Protein AF-Q2GBL2-F1 (afdb_monomer_lite)

InterPro domains:
  IPR027587 Conjugative transfer region protein TrbK [PF20084] (1-94)
  IPR027587 Conjugative transfer region protein TrbK [TIGR04360] (7-81)

pLDDT: mean 74.41, std 18.38, range [44.25, 97.38]

Foldseek 3Di:
DPVVVVVVVVVVVVVVVVVVVVVVVVVCVPVPPVPPPPPPPDPPDDCLVVLQVVLVVCPPVSVVDPSSVVSVVVVVCVVVVVVVPPVVPPPPPPPPPPDDDDPDDD

Secondary structure (DSSP, 8-state):
--HHHHHHHHHHHHHHHHHHHHHHHHHHTT---TT--------TT-SHHHHHHHHHHHTHHHHH-HHHHHHHHHHHHHHTTHHHHHTTTSS---------------

Organism: Novosphingobium aromaticivorans (strain ATCC 700278 / DSM 12444 / CCUG 56034 / CIP 105152 / NBRC 16084 / F199) (NCBI:txid279238)

Sequence (106 aa):
MDTKLFARIAAGAFVAVALTMTVLTLREEREVPLPEMVTVWEPDGDPLPTQLKACAAMGELALSSPDCRAAWAEKRRRFLGIEDGEQSTATQAEPPHLHQPPAQDQ

Radius of gyration: 30.2 Å; chains: 1; bounding box: 107×39×54 Å

Structure (mmCIF, N/CA/C/O backbone):
data_AF-Q2GBL2-F1
#
_entry.id   AF-Q2GBL2-F1
#
loop_
_atom_site.group_PDB
_atom_site.id
_atom_site.type_symbol
_atom_site.label_atom_id
_atom_site.label_alt_id
_atom_site.label_comp_id
_atom_site.label_asym_id
_atom_site.label_entity_id
_atom_site.label_seq_id
_atom_site.pdbx_PDB_ins_code
_atom_site.Cartn_x
_atom_site.Ca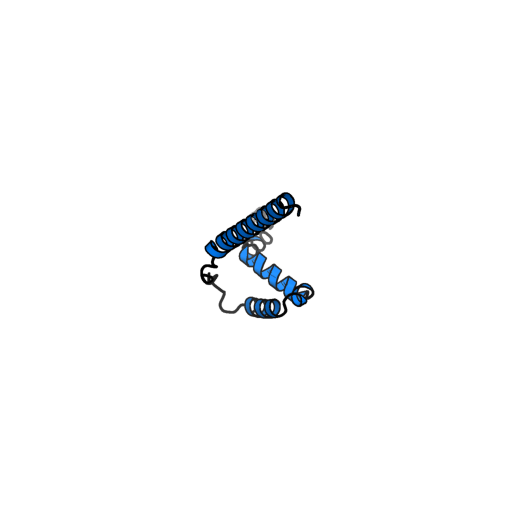rtn_y
_atom_site.Cartn_z
_atom_site.occupancy
_atom_site.B_iso_or_equiv
_atom_site.auth_seq_id
_atom_site.auth_comp_id
_atom_site.auth_asym_id
_atom_site.auth_atom_id
_atom_site.pdbx_PDB_model_num
ATOM 1 N N . MET A 1 1 ? 31.608 -17.717 -30.426 1.00 61.28 1 MET A N 1
ATOM 2 C CA . MET A 1 1 ? 30.925 -16.968 -29.351 1.00 61.28 1 MET A CA 1
ATOM 3 C C . MET A 1 1 ? 29.892 -16.079 -30.006 1.00 61.28 1 MET A C 1
ATOM 5 O O . MET A 1 1 ? 30.261 -15.264 -30.844 1.00 61.28 1 MET A O 1
ATOM 9 N N . ASP A 1 2 ? 28.617 -16.263 -29.674 1.00 79.81 2 ASP A N 1
ATOM 10 C CA . ASP A 1 2 ? 27.515 -15.480 -30.236 1.00 79.81 2 ASP A CA 1
ATOM 11 C C . ASP A 1 2 ? 27.436 -14.104 -29.578 1.00 79.81 2 ASP A C 1
ATOM 13 O O . ASP A 1 2 ? 26.511 -13.785 -28.835 1.00 79.81 2 ASP A O 1
ATOM 17 N N . THR A 1 3 ? 28.427 -13.260 -29.858 1.00 84.00 3 THR A N 1
ATOM 18 C CA . THR A 1 3 ? 28.533 -11.885 -29.344 1.00 84.00 3 THR A CA 1
ATOM 19 C C . THR A 1 3 ? 27.248 -11.084 -29.589 1.00 84.00 3 THR A C 1
ATOM 21 O O . THR A 1 3 ? 26.855 -10.250 -28.778 1.00 84.00 3 THR A O 1
ATOM 24 N N . LYS A 1 4 ? 26.525 -11.397 -30.672 1.00 85.12 4 LYS A N 1
ATOM 25 C CA . LYS A 1 4 ? 25.225 -10.803 -31.002 1.00 85.12 4 LYS A CA 1
ATOM 26 C C . LYS A 1 4 ? 24.101 -11.216 -30.041 1.00 85.12 4 LYS A C 1
ATOM 28 O O . LYS A 1 4 ? 23.221 -10.403 -29.767 1.00 85.12 4 LYS A O 1
ATOM 33 N N . LEU A 1 5 ? 24.118 -12.448 -29.531 1.00 91.75 5 LEU A N 1
ATOM 34 C CA . LEU A 1 5 ? 23.159 -12.914 -28.529 1.00 91.75 5 LEU A CA 1
ATOM 35 C C . LEU A 1 5 ? 23.431 -12.239 -27.182 1.00 91.75 5 LEU A C 1
ATOM 37 O O . LEU A 1 5 ? 22.513 -11.681 -26.584 1.00 91.75 5 LEU A O 1
ATOM 41 N N . PHE A 1 6 ? 24.699 -12.199 -26.764 1.00 91.00 6 PHE A N 1
ATOM 42 C CA . PHE A 1 6 ? 25.109 -11.517 -25.534 1.00 91.00 6 PHE A CA 1
ATOM 43 C C . PHE A 1 6 ? 24.731 -10.031 -25.542 1.00 91.00 6 PHE A C 1
ATOM 45 O O . PHE A 1 6 ? 24.203 -9.532 -24.551 1.00 91.00 6 PHE A O 1
ATOM 52 N N . ALA A 1 7 ? 24.898 -9.344 -26.677 1.00 91.38 7 ALA A N 1
ATOM 53 C CA . ALA A 1 7 ? 24.499 -7.945 -26.820 1.00 91.38 7 ALA A CA 1
ATOM 54 C C . ALA A 1 7 ? 22.987 -7.727 -26.621 1.00 91.38 7 ALA A C 1
ATOM 56 O O . ALA A 1 7 ? 22.582 -6.768 -25.969 1.00 91.38 7 ALA A O 1
ATOM 57 N N . ARG A 1 8 ? 22.138 -8.623 -27.144 1.00 91.38 8 ARG A N 1
ATOM 58 C CA . ARG A 1 8 ? 20.676 -8.526 -26.983 1.00 91.38 8 ARG A CA 1
ATOM 59 C C . ARG A 1 8 ? 20.236 -8.768 -25.545 1.00 91.38 8 ARG A C 1
ATOM 61 O O . ARG A 1 8 ? 19.370 -8.052 -25.054 1.00 91.38 8 ARG A O 1
ATOM 68 N N . ILE A 1 9 ? 20.841 -9.751 -24.883 1.00 95.81 9 ILE A N 1
ATOM 69 C CA . ILE A 1 9 ? 20.545 -10.062 -23.481 1.00 95.81 9 ILE A CA 1
ATOM 70 C C . ILE A 1 9 ? 20.936 -8.878 -22.594 1.00 95.81 9 ILE A C 1
ATOM 72 O O . ILE A 1 9 ? 20.124 -8.429 -21.790 1.00 95.81 9 ILE A O 1
ATOM 76 N N . ALA A 1 10 ? 22.136 -8.324 -22.788 1.00 93.94 10 ALA A N 1
ATOM 77 C CA . ALA A 1 10 ? 22.598 -7.162 -22.036 1.00 93.94 10 ALA A CA 1
ATOM 78 C C . ALA A 1 10 ? 21.699 -5.935 -22.260 1.00 93.94 10 ALA A C 1
ATOM 80 O O . ALA A 1 10 ? 21.313 -5.278 -21.296 1.00 93.94 10 ALA A O 1
ATOM 81 N N . ALA A 1 11 ? 21.305 -5.663 -23.511 1.00 96.00 11 ALA A N 1
ATOM 82 C CA . ALA A 1 11 ? 20.390 -4.569 -23.827 1.00 96.00 11 ALA A CA 1
ATOM 83 C C . ALA A 1 11 ? 19.016 -4.754 -23.159 1.00 96.00 11 ALA A C 1
ATOM 85 O O . ALA A 1 11 ? 18.498 -3.818 -22.556 1.00 96.00 11 ALA A O 1
ATOM 86 N N . GLY A 1 12 ? 18.446 -5.963 -23.211 1.00 96.94 12 GLY A N 1
ATOM 87 C CA . GLY A 1 12 ? 17.169 -6.266 -22.561 1.00 96.94 12 GLY A CA 1
ATOM 88 C C . GLY A 1 12 ? 17.233 -6.124 -21.039 1.00 96.94 12 GLY A C 1
ATOM 89 O O . GLY A 1 12 ? 16.358 -5.499 -20.444 1.00 96.94 12 GLY A O 1
ATOM 90 N N . ALA A 1 13 ? 18.295 -6.639 -20.416 1.00 96.62 13 ALA A N 1
ATOM 91 C CA . ALA A 1 13 ? 18.515 -6.505 -18.979 1.00 96.62 13 ALA A CA 1
ATOM 92 C C . ALA A 1 13 ? 18.649 -5.033 -18.563 1.00 96.62 13 ALA A C 1
ATOM 94 O O . ALA A 1 13 ? 18.026 -4.611 -17.594 1.00 96.62 13 ALA A O 1
ATOM 95 N N . PHE A 1 14 ? 19.398 -4.234 -19.327 1.00 97.00 14 PHE A N 1
ATOM 96 C CA . PHE A 1 14 ? 19.557 -2.809 -19.052 1.00 97.00 14 PHE A CA 1
ATOM 97 C C . PHE A 1 14 ? 18.227 -2.050 -19.143 1.00 97.00 14 PHE A C 1
ATOM 99 O O . PHE A 1 14 ? 17.905 -1.273 -18.248 1.00 97.00 14 PHE A O 1
ATOM 106 N N . VAL A 1 15 ? 17.416 -2.320 -20.173 1.00 97.38 15 VAL A N 1
ATOM 107 C CA . VAL A 1 15 ? 16.079 -1.718 -20.311 1.00 97.38 15 VAL A CA 1
ATOM 108 C C . VAL A 1 15 ? 15.172 -2.113 -19.143 1.00 97.38 15 VAL A C 1
ATOM 110 O O . VAL A 1 15 ? 14.494 -1.255 -18.586 1.00 97.38 15 VAL A O 1
ATOM 113 N N . ALA A 1 16 ? 15.183 -3.382 -18.728 1.00 97.19 16 ALA A N 1
ATOM 114 C CA . ALA A 1 16 ? 14.391 -3.838 -17.587 1.00 97.19 16 ALA A CA 1
ATOM 115 C C . ALA A 1 16 ? 14.804 -3.141 -16.277 1.00 97.19 16 ALA A C 1
ATOM 117 O O . ALA A 1 16 ? 13.942 -2.709 -15.509 1.00 97.19 16 ALA A O 1
ATOM 118 N N . VAL A 1 17 ? 16.111 -2.984 -16.040 1.00 96.62 17 VAL A N 1
ATOM 119 C CA . VAL A 1 17 ? 16.639 -2.263 -14.872 1.00 96.62 17 VAL A CA 1
ATOM 120 C C . VAL A 1 17 ? 16.247 -0.788 -14.922 1.00 96.62 17 VAL A C 1
ATOM 122 O O . VAL A 1 17 ? 15.749 -0.269 -13.926 1.00 96.62 17 VAL A O 1
ATOM 125 N N . ALA A 1 18 ? 16.393 -0.131 -16.076 1.00 96.25 18 ALA A N 1
ATOM 126 C CA . ALA A 1 18 ? 16.005 1.265 -16.254 1.00 96.25 18 ALA A CA 1
ATOM 127 C C . ALA A 1 18 ? 14.512 1.481 -15.963 1.00 96.25 18 ALA A C 1
ATOM 129 O O . ALA A 1 18 ? 14.169 2.364 -15.184 1.00 96.25 18 ALA A O 1
ATOM 130 N N . LEU A 1 19 ? 13.631 0.626 -16.498 1.00 96.00 19 LEU A N 1
ATOM 131 C CA . LEU A 1 19 ? 12.191 0.682 -16.221 1.00 96.00 19 LEU A CA 1
ATOM 132 C C . LEU A 1 19 ? 11.877 0.464 -14.739 1.00 96.00 19 LEU A C 1
ATOM 134 O O . LEU A 1 19 ? 11.069 1.193 -14.172 1.00 96.00 19 LEU A O 1
ATOM 138 N N . THR A 1 20 ? 12.525 -0.516 -14.104 1.00 94.56 20 THR A N 1
ATOM 139 C CA . THR A 1 20 ? 12.352 -0.779 -12.668 1.00 94.56 20 THR A CA 1
ATOM 140 C C . THR A 1 20 ? 12.756 0.446 -11.849 1.00 94.56 20 THR A C 1
ATOM 142 O O . THR A 1 20 ? 12.013 0.858 -10.963 1.00 94.56 20 THR A O 1
ATOM 145 N N . MET A 1 21 ? 13.885 1.075 -12.189 1.00 94.25 21 MET A N 1
ATOM 146 C CA . MET A 1 21 ? 14.351 2.294 -11.534 1.00 94.25 21 MET A CA 1
ATOM 147 C C . MET A 1 21 ? 13.377 3.456 -11.755 1.00 94.25 21 MET A C 1
ATOM 149 O O . MET A 1 21 ? 13.025 4.117 -10.791 1.00 94.25 21 MET A O 1
ATOM 153 N N . THR A 1 22 ? 12.856 3.661 -12.970 1.00 91.56 22 THR A N 1
ATOM 154 C CA . THR A 1 22 ? 11.830 4.685 -13.241 1.00 91.56 22 THR A CA 1
ATOM 155 C C . THR A 1 22 ? 10.559 4.448 -12.428 1.00 91.56 22 THR A C 1
ATOM 157 O O . THR A 1 22 ? 10.002 5.389 -11.872 1.00 91.56 22 THR A O 1
ATOM 160 N N . VAL A 1 23 ? 10.099 3.198 -12.318 1.00 89.94 23 VAL A N 1
ATOM 161 C CA . VAL A 1 23 ? 8.936 2.852 -11.488 1.00 89.94 23 VAL A CA 1
ATOM 162 C C . VAL A 1 23 ? 9.206 3.154 -10.015 1.00 89.94 23 VAL A C 1
ATOM 164 O O . VAL A 1 23 ? 8.316 3.669 -9.342 1.00 89.94 23 VAL A O 1
ATOM 167 N N . LEU A 1 24 ? 10.410 2.860 -9.517 1.00 85.75 24 LEU A N 1
ATOM 168 C CA . LEU A 1 24 ? 10.804 3.201 -8.152 1.00 85.75 24 LEU A CA 1
ATOM 169 C C . LEU A 1 24 ? 10.892 4.712 -7.957 1.00 85.75 24 LEU A C 1
ATOM 171 O O . LEU A 1 24 ? 10.306 5.195 -7.006 1.00 85.75 24 LEU A O 1
ATOM 175 N N . THR A 1 25 ? 11.489 5.468 -8.879 1.00 79.38 25 THR A N 1
ATOM 176 C CA . THR A 1 25 ? 11.502 6.936 -8.825 1.00 79.38 25 THR A CA 1
ATOM 177 C C . THR A 1 25 ? 10.090 7.505 -8.829 1.00 79.38 25 THR A C 1
ATOM 179 O O . THR A 1 25 ? 9.811 8.383 -8.040 1.00 79.38 25 THR A O 1
ATOM 182 N N . LEU A 1 26 ? 9.147 6.972 -9.607 1.00 76.81 26 LEU A N 1
ATOM 183 C CA . LEU A 1 26 ? 7.747 7.421 -9.547 1.00 76.81 26 LEU A CA 1
ATOM 184 C C . LEU A 1 26 ? 7.040 7.016 -8.239 1.00 76.81 26 LEU A C 1
ATOM 186 O O . LEU A 1 26 ? 6.118 7.693 -7.785 1.00 76.81 26 LEU A O 1
ATOM 190 N N . ARG A 1 27 ? 7.435 5.889 -7.635 1.00 68.06 27 ARG A N 1
ATOM 191 C CA . ARG A 1 27 ? 6.961 5.441 -6.313 1.00 68.06 27 ARG A CA 1
ATOM 192 C C . ARG A 1 27 ? 7.603 6.228 -5.169 1.00 68.06 27 ARG A C 1
ATOM 194 O O . ARG A 1 27 ? 6.976 6.326 -4.127 1.00 68.06 27 ARG A O 1
ATOM 201 N N . GLU A 1 28 ? 8.800 6.762 -5.373 1.00 61.00 28 GLU A N 1
ATOM 202 C CA . GLU A 1 28 ? 9.633 7.475 -4.399 1.00 61.00 28 GLU A CA 1
ATOM 203 C C . GLU A 1 28 ? 9.547 9.002 -4.566 1.00 61.00 28 GLU A C 1
ATOM 205 O O . GLU A 1 28 ? 9.70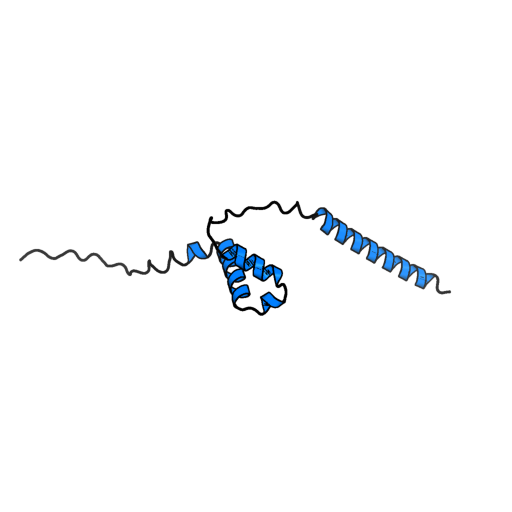5 9.729 -3.610 1.00 61.00 28 GLU A O 1
ATOM 210 N N . GLU A 1 29 ? 9.136 9.538 -5.714 1.00 57.03 29 GLU A N 1
ATOM 211 C CA . GLU A 1 29 ? 8.538 10.883 -5.807 1.00 57.03 29 GLU A CA 1
ATOM 212 C C . GLU A 1 29 ? 7.138 10.895 -5.178 1.00 57.03 29 GLU A C 1
ATOM 214 O O . GLU A 1 29 ? 6.627 11.930 -4.758 1.00 57.03 29 GLU A O 1
ATOM 219 N N . ARG A 1 30 ? 6.536 9.707 -5.050 1.00 50.47 30 ARG A N 1
ATOM 220 C CA . ARG A 1 30 ? 5.484 9.420 -4.079 1.00 50.47 30 ARG A CA 1
ATOM 221 C C . ARG A 1 30 ? 6.092 8.898 -2.774 1.00 50.47 30 ARG A C 1
ATOM 223 O O . ARG A 1 30 ? 5.500 8.021 -2.146 1.00 50.47 30 ARG A O 1
ATOM 230 N N . GLU A 1 31 ? 7.265 9.406 -2.377 1.00 49.31 31 GLU A N 1
ATOM 231 C CA . GLU A 1 31 ? 7.722 9.351 -0.993 1.00 49.31 31 GLU A CA 1
ATOM 232 C C . GLU A 1 31 ? 6.538 9.846 -0.199 1.00 49.31 31 GLU A C 1
ATOM 234 O O . GLU A 1 31 ? 6.058 10.966 -0.380 1.00 49.31 31 GLU A O 1
ATOM 239 N N . VAL A 1 32 ? 5.964 8.884 0.516 1.00 58.31 32 VAL A N 1
ATOM 240 C CA . VAL A 1 32 ? 4.824 9.033 1.392 1.00 58.31 32 VAL A CA 1
ATOM 241 C C . VAL A 1 32 ? 5.050 10.365 2.085 1.00 58.31 32 VAL A C 1
ATOM 243 O O . VAL A 1 32 ? 5.997 10.425 2.874 1.00 58.31 32 VAL A O 1
ATOM 246 N N . PRO A 1 33 ? 4.290 11.441 1.777 1.00 52.75 33 PRO A N 1
ATOM 247 C CA . PRO A 1 33 ? 4.336 12.599 2.645 1.00 52.75 33 PRO A CA 1
ATOM 248 C C . PRO A 1 33 ? 4.062 11.995 4.012 1.00 52.75 33 PRO A C 1
ATOM 250 O O . PRO A 1 33 ? 3.020 11.344 4.144 1.00 52.75 33 PRO A O 1
ATOM 253 N N . LEU A 1 34 ? 5.070 12.036 4.910 1.00 56.88 34 LEU A N 1
ATOM 254 C CA . LEU A 1 34 ? 5.021 11.547 6.296 1.00 56.88 34 LEU A CA 1
ATOM 255 C C . LEU A 1 34 ? 3.573 11.625 6.698 1.00 56.88 34 LEU A C 1
ATOM 257 O O . LEU A 1 34 ? 3.132 12.775 6.691 1.00 56.88 34 LEU A O 1
ATOM 261 N N . PRO A 1 35 ? 2.854 10.484 6.850 1.00 54.38 35 PRO A N 1
ATOM 262 C CA . PRO A 1 35 ? 1.408 10.433 6.683 1.00 54.38 35 PRO A CA 1
ATOM 263 C C . PRO A 1 35 ? 0.886 11.657 7.377 1.00 54.38 35 PRO A C 1
ATOM 265 O O . PRO A 1 35 ? 1.010 11.729 8.603 1.00 54.38 35 PRO A O 1
ATOM 268 N N . GLU A 1 36 ? 0.498 12.671 6.589 1.00 50.34 36 GLU A N 1
ATOM 269 C CA . GLU A 1 36 ? -0.049 13.878 7.169 1.00 50.34 36 GLU A CA 1
ATOM 270 C C . GLU A 1 36 ? -1.210 13.278 7.915 1.00 50.34 36 GLU A C 1
ATOM 272 O O . GLU A 1 36 ? -2.060 12.622 7.299 1.00 50.34 36 GLU A O 1
ATOM 277 N N . MET A 1 37 ? -1.101 13.255 9.245 1.00 51.84 37 MET A N 1
ATOM 278 C CA . MET A 1 37 ? -2.122 12.656 10.059 1.00 51.84 37 MET A CA 1
ATOM 279 C C . MET A 1 37 ? -3.265 13.616 9.844 1.00 51.84 37 MET A C 1
ATOM 281 O O . MET A 1 37 ? -3.394 14.615 10.542 1.00 51.84 37 MET A O 1
ATOM 285 N N . VAL A 1 38 ? -4.052 13.332 8.810 1.00 49.25 38 VAL A N 1
ATOM 286 C CA . VAL A 1 38 ? -5.413 13.762 8.675 1.00 49.25 38 VAL A CA 1
ATOM 287 C C . VAL A 1 38 ? -6.028 13.088 9.876 1.00 49.25 38 VAL A C 1
ATOM 289 O O . VAL A 1 38 ? -6.457 11.935 9.833 1.00 49.25 38 VAL A O 1
ATOM 292 N N . THR A 1 39 ? -5.929 13.781 11.005 1.00 50.00 39 THR A N 1
ATOM 293 C CA . THR A 1 39 ? -6.753 13.559 12.164 1.00 50.00 39 THR A CA 1
ATOM 294 C C . THR A 1 39 ? -8.137 13.887 11.642 1.00 50.00 39 THR A C 1
ATOM 296 O O . THR A 1 39 ? -8.606 15.021 11.728 1.00 50.00 39 THR A O 1
ATOM 299 N N . VAL A 1 40 ? -8.742 12.906 10.968 1.00 53.59 40 VAL A N 1
ATOM 300 C CA . VAL A 1 40 ? -10.185 12.832 10.847 1.00 53.59 40 VAL A CA 1
ATOM 301 C C . VAL A 1 40 ? -10.640 13.008 12.280 1.00 53.59 40 VAL A C 1
ATOM 303 O O . VAL A 1 40 ? -10.205 12.256 13.149 1.00 53.59 40 VAL A O 1
ATOM 306 N N . TRP A 1 41 ? -11.341 14.111 12.520 1.00 49.47 41 TRP A N 1
ATOM 307 C CA . TRP A 1 41 ? -11.841 14.505 13.824 1.00 49.47 41 TRP A CA 1
ATOM 308 C C . TRP A 1 41 ? -12.517 13.289 14.456 1.00 49.47 41 TRP A C 1
ATOM 310 O O . TRP A 1 41 ? -13.590 12.868 14.027 1.00 49.47 41 TRP A O 1
ATOM 320 N N . GLU A 1 42 ? -11.804 12.660 15.385 1.00 56.59 42 GLU A N 1
ATOM 321 C CA . GLU A 1 42 ? -12.211 11.406 15.992 1.00 56.59 42 GLU A CA 1
ATOM 322 C C . GLU A 1 42 ? -13.183 11.786 17.115 1.00 56.59 42 GLU A C 1
ATOM 324 O O . GLU A 1 42 ? -12.833 12.621 17.956 1.00 56.59 42 GLU A O 1
ATOM 329 N N . PRO A 1 43 ? -14.404 11.236 17.147 1.00 59.06 43 PRO A N 1
ATOM 330 C CA . PRO A 1 43 ? -15.276 11.404 18.295 1.00 59.06 43 PRO A CA 1
ATOM 331 C C . PRO A 1 43 ? -14.555 10.844 19.524 1.00 59.06 43 PRO A C 1
ATOM 333 O O . PRO A 1 43 ? -14.226 9.655 19.576 1.00 59.06 43 PRO A O 1
ATOM 336 N N . ASP A 1 44 ? -14.270 11.717 20.488 1.00 52.94 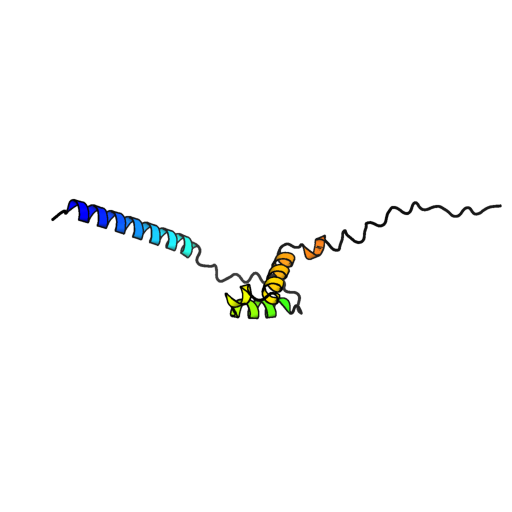44 ASP A N 1
ATOM 337 C CA . ASP A 1 44 ? -13.630 11.401 21.766 1.00 52.94 44 ASP A CA 1
ATOM 338 C C . ASP A 1 44 ? -14.497 10.360 22.512 1.00 52.94 44 ASP A C 1
ATOM 340 O O . ASP A 1 44 ? -15.451 10.703 23.209 1.00 52.94 44 ASP A O 1
ATOM 344 N N . GLY A 1 45 ? -14.248 9.062 22.286 1.00 61.50 45 GLY A N 1
ATOM 345 C CA . GLY A 1 45 ? -14.989 7.968 22.929 1.00 61.50 45 GLY A CA 1
ATOM 346 C C . GLY A 1 45 ? -15.269 6.715 22.092 1.00 61.50 45 GLY A C 1
ATOM 347 O O . GLY A 1 45 ? -15.717 5.718 22.661 1.00 61.50 45 GLY A O 1
ATOM 348 N N . ASP A 1 46 ? -15.005 6.703 20.783 1.00 68.75 46 ASP A N 1
ATOM 349 C CA . ASP A 1 46 ? -15.325 5.526 19.966 1.00 68.75 46 ASP A CA 1
ATOM 350 C C . ASP A 1 46 ? -14.355 4.347 20.214 1.00 68.75 46 ASP A C 1
ATOM 352 O O . ASP A 1 46 ? -13.140 4.502 20.080 1.00 68.75 46 ASP A O 1
ATOM 356 N N . PRO A 1 47 ? -14.842 3.118 20.499 1.00 77.81 47 PRO A N 1
ATOM 357 C CA . PRO A 1 47 ? -13.985 1.932 20.631 1.00 77.81 47 PRO A CA 1
ATOM 358 C C . PRO A 1 47 ? -13.493 1.390 19.273 1.00 77.81 47 PRO A C 1
ATOM 360 O O . PRO A 1 47 ? -12.613 0.522 19.221 1.00 77.81 47 PRO A O 1
ATOM 363 N N . LEU A 1 48 ? -14.050 1.896 18.166 1.00 83.12 48 LEU A N 1
ATOM 364 C CA . LEU A 1 48 ? -13.806 1.427 16.800 1.00 83.12 48 LEU A CA 1
ATOM 365 C C . LEU A 1 48 ? -12.325 1.531 16.366 1.00 83.12 48 LEU A C 1
ATOM 367 O O . LEU A 1 48 ? -11.808 0.552 15.821 1.00 83.12 48 LEU A O 1
ATOM 371 N N . PRO A 1 49 ? -11.580 2.624 16.636 1.00 81.88 49 PRO A N 1
ATOM 372 C CA . PRO A 1 49 ? -10.167 2.730 16.266 1.00 81.88 49 PRO A CA 1
ATOM 373 C C . PRO A 1 49 ? -9.282 1.705 16.983 1.00 81.88 49 PRO A C 1
ATOM 375 O O . PRO A 1 49 ? -8.351 1.162 16.387 1.00 81.88 49 PRO A O 1
ATOM 378 N N . THR A 1 50 ? -9.577 1.402 18.249 1.00 85.31 50 THR A N 1
ATOM 379 C CA . THR A 1 50 ? -8.842 0.396 19.032 1.00 85.31 50 THR A CA 1
ATOM 380 C C . THR A 1 50 ? -9.060 -1.003 18.461 1.00 85.31 50 THR A C 1
ATOM 382 O O . THR A 1 50 ? -8.099 -1.751 18.278 1.00 85.31 50 THR A O 1
ATOM 385 N N . GLN A 1 51 ? -10.302 -1.333 18.094 1.00 87.75 51 GLN A N 1
ATOM 386 C CA . GLN A 1 51 ? -10.630 -2.602 17.442 1.00 87.75 51 GLN A CA 1
ATOM 387 C C . GLN A 1 51 ? -9.955 -2.721 16.068 1.00 87.75 51 GLN A C 1
ATOM 389 O O . GLN A 1 51 ? -9.359 -3.751 15.757 1.00 87.75 51 GLN A O 1
ATOM 394 N N . LEU A 1 52 ? -9.957 -1.650 15.270 1.00 90.50 52 LEU A N 1
ATOM 395 C CA . LEU A 1 52 ? -9.275 -1.616 13.974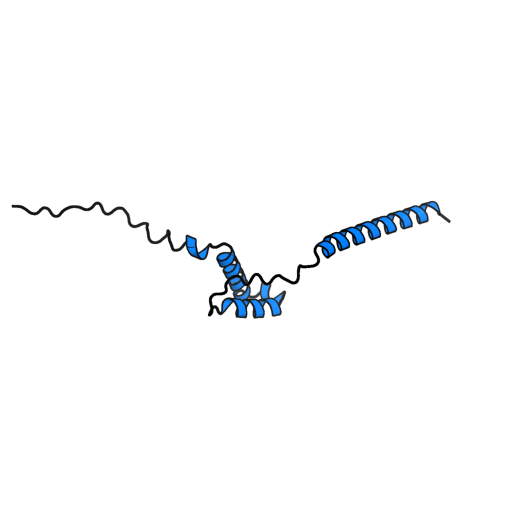 1.00 90.50 52 LEU A CA 1
ATOM 396 C C . LEU A 1 52 ? -7.758 -1.793 14.104 1.00 90.50 52 LEU A C 1
ATOM 398 O O . LEU A 1 52 ? -7.171 -2.507 13.294 1.00 90.50 52 LEU A O 1
ATOM 402 N N . LYS A 1 53 ? -7.119 -1.195 15.121 1.00 90.19 53 LYS A N 1
ATOM 403 C CA . LYS A 1 53 ? -5.687 -1.400 15.408 1.00 90.19 53 LYS A CA 1
ATOM 404 C C . LYS A 1 53 ? -5.387 -2.858 15.757 1.00 90.19 53 LYS A C 1
ATOM 406 O O . LYS A 1 53 ? -4.439 -3.422 15.217 1.00 90.19 53 LYS A O 1
ATOM 411 N N . ALA A 1 54 ? -6.209 -3.480 16.602 1.00 89.62 54 ALA A N 1
ATOM 412 C CA . ALA A 1 54 ? -6.068 -4.896 16.938 1.00 89.62 54 ALA A CA 1
ATOM 413 C C . ALA A 1 54 ? -6.246 -5.793 15.698 1.00 89.62 54 ALA A C 1
ATOM 415 O O . ALA A 1 54 ? -5.444 -6.693 15.459 1.00 89.62 54 ALA A O 1
ATOM 416 N N . CYS A 1 55 ? -7.243 -5.501 14.859 1.00 93.06 55 CYS A N 1
ATOM 417 C CA . CYS A 1 55 ? -7.462 -6.210 13.601 1.00 93.06 55 CYS A CA 1
ATOM 418 C C . CYS A 1 55 ? -6.320 -6.011 12.596 1.00 93.06 55 CYS A C 1
ATOM 420 O O . CYS A 1 55 ? -5.914 -6.964 11.941 1.00 93.06 55 CYS A O 1
ATOM 422 N N . ALA A 1 56 ? -5.750 -4.811 12.495 1.00 90.31 56 ALA A N 1
ATOM 423 C CA . ALA A 1 56 ? -4.601 -4.555 11.632 1.00 90.31 56 ALA A CA 1
ATOM 424 C C . ALA A 1 56 ? -3.348 -5.316 12.098 1.00 90.31 56 ALA A C 1
ATOM 426 O O . ALA A 1 56 ? -2.633 -5.873 11.269 1.00 90.31 56 ALA A O 1
ATOM 427 N N . ALA A 1 57 ? -3.118 -5.405 13.412 1.00 92.38 57 ALA A N 1
ATOM 428 C CA . ALA A 1 57 ? -2.002 -6.162 13.980 1.00 92.38 57 ALA A CA 1
ATOM 429 C C . ALA A 1 57 ? -2.090 -7.675 13.697 1.00 92.38 57 ALA A C 1
ATOM 431 O O . ALA A 1 57 ? -1.063 -8.345 13.631 1.00 92.38 57 ALA A O 1
ATOM 432 N N . MET A 1 58 ? -3.299 -8.211 13.497 1.00 90.88 58 MET A N 1
ATOM 433 C CA . MET A 1 58 ? -3.517 -9.616 13.131 1.00 90.88 58 MET A CA 1
ATOM 434 C C . MET A 1 58 ? -3.237 -9.921 11.645 1.00 90.88 58 MET A C 1
ATOM 436 O O . MET A 1 58 ? -3.037 -11.085 11.296 1.00 90.88 58 MET A O 1
ATOM 440 N N . GLY A 1 59 ? -3.208 -8.913 10.765 1.00 88.81 59 GLY A N 1
ATOM 441 C CA . GLY A 1 59 ? -2.910 -9.086 9.339 1.00 88.81 59 GLY A CA 1
ATOM 442 C C . GLY A 1 59 ? -3.902 -10.009 8.620 1.00 88.81 59 GLY A C 1
ATOM 443 O O . GLY A 1 59 ? -5.115 -9.853 8.751 1.00 88.81 59 GLY A O 1
ATOM 444 N N . GLU A 1 60 ? -3.395 -10.997 7.878 1.00 89.19 60 GLU A N 1
ATOM 445 C CA . GLU A 1 60 ? -4.208 -11.964 7.116 1.00 89.19 60 GLU A CA 1
ATOM 446 C C . GLU A 1 60 ? -5.235 -12.710 7.983 1.00 89.19 60 GLU A C 1
ATOM 448 O O . GLU A 1 60 ? -6.348 -12.995 7.539 1.00 89.19 60 GLU A O 1
ATOM 453 N N . LEU A 1 61 ? -4.915 -12.969 9.255 1.00 88.00 61 LEU A N 1
ATOM 454 C CA . LEU A 1 61 ? -5.836 -13.644 10.173 1.00 88.00 61 LEU A CA 1
ATOM 455 C C . LEU A 1 61 ? -7.119 -12.830 10.397 1.00 88.00 61 LEU A C 1
ATOM 457 O O . LEU A 1 61 ? -8.201 -13.408 10.537 1.00 88.00 61 LEU A O 1
ATOM 461 N N . ALA A 1 62 ? -7.039 -11.497 10.345 1.00 87.00 62 ALA A N 1
ATOM 462 C CA . ALA A 1 62 ? -8.199 -10.625 10.494 1.00 87.00 62 ALA A CA 1
ATOM 463 C C . ALA A 1 62 ? -9.190 -10.729 9.326 1.00 87.00 62 ALA A C 1
ATOM 465 O O . ALA A 1 62 ? -10.370 -10.441 9.518 1.00 87.00 62 ALA A O 1
ATOM 466 N N . LEU A 1 63 ? -8.755 -11.180 8.142 1.00 87.00 63 LEU A N 1
ATOM 467 C CA . LEU A 1 63 ? -9.646 -11.385 6.993 1.00 87.00 63 LEU A CA 1
ATOM 468 C C . LEU A 1 63 ? -10.637 -12.529 7.234 1.00 87.00 63 LEU A C 1
ATOM 470 O O . LEU A 1 63 ? -11.752 -12.502 6.713 1.00 87.00 63 LEU A O 1
ATOM 474 N N . SER A 1 64 ? -10.245 -13.516 8.042 1.00 90.88 64 SER A N 1
ATOM 475 C CA . SER A 1 64 ? -11.095 -14.654 8.409 1.00 90.88 64 SER A CA 1
ATOM 476 C C . SER A 1 64 ? -12.033 -14.356 9.585 1.00 90.88 64 SER A C 1
ATOM 478 O O . SER A 1 64 ? -13.054 -15.025 9.744 1.00 90.88 64 SER A O 1
ATOM 480 N N . SER A 1 65 ? -11.727 -13.327 10.385 1.00 92.00 65 SER A N 1
ATOM 481 C CA . SER A 1 65 ? -12.536 -12.949 11.543 1.00 92.00 65 SER A CA 1
ATOM 482 C C . SER A 1 65 ? -13.784 -12.164 11.112 1.00 92.00 65 SER A C 1
ATOM 484 O O . SER A 1 65 ? -13.670 -11.138 10.430 1.00 92.00 65 SER A O 1
ATOM 486 N N . PRO A 1 66 ? -14.997 -12.601 11.498 1.00 91.81 66 PRO A N 1
ATOM 487 C CA . PRO A 1 66 ? -16.218 -11.857 11.203 1.00 91.81 66 PRO A CA 1
ATOM 488 C C . PRO A 1 66 ? -16.225 -10.479 11.879 1.00 91.81 66 PRO A C 1
ATOM 490 O O . PRO A 1 66 ? -16.628 -9.506 11.240 1.00 91.81 66 PRO A O 1
ATOM 493 N N . ASP A 1 67 ? -15.700 -10.378 13.101 1.00 90.31 67 ASP A N 1
ATOM 494 C CA . ASP A 1 67 ? -15.685 -9.137 13.881 1.00 90.31 67 ASP A CA 1
ATOM 495 C C . ASP A 1 67 ? -14.782 -8.085 13.232 1.00 90.31 67 ASP A C 1
ATOM 497 O O . ASP A 1 67 ? -15.173 -6.931 13.058 1.00 90.31 67 ASP A O 1
ATOM 501 N N . CYS A 1 68 ? -13.599 -8.493 12.765 1.00 92.81 68 CYS A N 1
ATOM 502 C CA . CYS A 1 68 ? -12.695 -7.581 12.070 1.00 92.81 68 CYS A CA 1
ATOM 503 C C . CYS A 1 68 ? -13.253 -7.114 10.725 1.00 92.81 68 CYS A C 1
ATOM 505 O O . CYS A 1 68 ? -13.118 -5.940 10.375 1.00 92.81 68 CYS A O 1
ATOM 507 N N . ARG A 1 69 ? -13.919 -7.996 9.971 1.00 93.38 69 ARG A N 1
ATOM 508 C CA . ARG A 1 69 ? -14.588 -7.595 8.725 1.00 93.38 69 ARG A CA 1
ATOM 509 C C . ARG A 1 69 ? -15.710 -6.587 8.980 1.00 93.38 69 ARG A C 1
ATOM 511 O O . ARG A 1 69 ? -15.843 -5.638 8.207 1.00 93.38 69 ARG A O 1
ATOM 518 N N . ALA A 1 70 ? -16.478 -6.764 10.055 1.00 90.81 70 ALA A N 1
ATOM 519 C CA . ALA A 1 70 ? -17.526 -5.827 10.451 1.00 90.81 70 ALA A CA 1
ATOM 520 C C . ALA A 1 70 ? -16.949 -4.453 10.835 1.00 90.81 70 ALA A C 1
ATOM 522 O O . ALA A 1 70 ? -17.434 -3.437 10.337 1.00 90.81 70 ALA A O 1
ATOM 523 N N . ALA A 1 71 ? -15.859 -4.424 11.610 1.00 91.81 71 ALA A N 1
ATOM 524 C CA . ALA A 1 71 ? -15.155 -3.200 12.004 1.00 91.81 71 ALA A CA 1
ATOM 525 C C . ALA A 1 71 ? -14.712 -2.357 10.796 1.00 91.81 71 ALA A C 1
ATOM 527 O O . ALA A 1 71 ? -14.909 -1.141 10.740 1.00 91.81 71 ALA A O 1
ATOM 528 N N . TRP A 1 72 ? -14.129 -3.014 9.790 1.00 90.31 72 TRP A N 1
ATOM 529 C CA . TRP A 1 72 ? -13.684 -2.360 8.559 1.00 90.31 72 TRP A CA 1
ATOM 530 C C . TRP A 1 72 ? -14.842 -1.871 7.689 1.00 90.31 72 TRP A C 1
ATOM 532 O O . TRP A 1 72 ? -14.725 -0.824 7.047 1.00 90.31 72 TRP A O 1
ATOM 542 N N . ALA A 1 73 ? -15.949 -2.616 7.653 1.00 91.94 73 ALA A N 1
ATOM 543 C CA . ALA A 1 73 ? -17.153 -2.187 6.955 1.00 91.94 73 ALA A CA 1
ATOM 544 C C . ALA A 1 73 ? -17.750 -0.932 7.606 1.00 91.94 73 ALA A C 1
ATOM 546 O O . ALA A 1 73 ? -18.107 -0.004 6.881 1.00 91.94 73 ALA A O 1
ATOM 547 N N . GLU A 1 74 ? -17.777 -0.868 8.941 1.00 88.62 74 GLU A N 1
ATOM 548 C CA . GLU A 1 74 ? -18.241 0.311 9.677 1.00 88.62 74 GLU A CA 1
ATOM 549 C C . GLU A 1 74 ? -17.376 1.535 9.384 1.00 88.62 74 GLU A C 1
ATOM 551 O O . GLU A 1 74 ? -17.886 2.554 8.929 1.00 88.62 74 GLU A O 1
ATOM 556 N N . LYS A 1 75 ? -16.046 1.413 9.507 1.00 87.75 75 LYS A N 1
ATOM 557 C CA . LYS A 1 75 ? -15.118 2.514 9.192 1.00 87.75 75 LYS A CA 1
ATOM 558 C C . LYS A 1 75 ? -15.368 3.098 7.800 1.00 87.75 75 LYS A C 1
ATOM 560 O O . LYS A 1 75 ? -15.307 4.309 7.609 1.00 87.75 75 LYS A O 1
ATOM 565 N N . ARG A 1 76 ? -15.641 2.232 6.819 1.00 88.69 76 ARG A N 1
ATOM 566 C CA . ARG A 1 76 ? -15.934 2.650 5.447 1.00 88.69 76 ARG A CA 1
ATOM 567 C C . ARG A 1 76 ? -17.274 3.373 5.346 1.00 88.69 76 ARG A C 1
ATOM 569 O O . ARG A 1 76 ? -17.328 4.383 4.660 1.00 88.69 76 ARG A O 1
ATOM 576 N N . ARG A 1 77 ? -18.326 2.887 6.014 1.00 87.38 77 ARG A N 1
ATOM 577 C CA . ARG A 1 77 ? -19.631 3.569 6.058 1.00 87.38 77 ARG A CA 1
ATOM 578 C C . ARG A 1 77 ? -19.512 4.970 6.650 1.00 87.38 77 ARG A C 1
ATOM 580 O O . ARG A 1 77 ? -19.997 5.908 6.023 1.00 87.38 77 ARG A O 1
ATOM 587 N N . ARG A 1 78 ? -18.791 5.106 7.769 1.00 85.38 78 ARG A N 1
ATOM 588 C CA . ARG A 1 78 ? -18.496 6.396 8.418 1.00 85.38 78 ARG A CA 1
ATOM 589 C C . ARG A 1 78 ? -17.764 7.344 7.476 1.00 85.38 78 ARG A C 1
ATOM 591 O O . ARG A 1 78 ? -18.172 8.479 7.277 1.00 85.38 78 ARG A O 1
ATOM 598 N N . PHE A 1 79 ? -16.700 6.848 6.839 1.00 82.81 79 PHE A N 1
ATOM 599 C CA . PHE A 1 79 ? -15.894 7.636 5.904 1.00 82.81 79 PHE A CA 1
ATOM 600 C C . PHE A 1 79 ? -16.694 8.099 4.680 1.00 82.81 79 PHE A C 1
ATOM 602 O O . PHE A 1 79 ? -16.443 9.171 4.141 1.00 82.81 79 PHE A O 1
ATOM 609 N N . LEU A 1 80 ? -17.657 7.288 4.238 1.00 87.06 80 LEU A N 1
ATOM 610 C CA . LEU A 1 80 ? -18.552 7.620 3.134 1.00 87.06 80 LEU A CA 1
ATOM 611 C C . LEU A 1 80 ? -19.760 8.474 3.565 1.00 87.06 80 LEU A C 1
ATOM 613 O O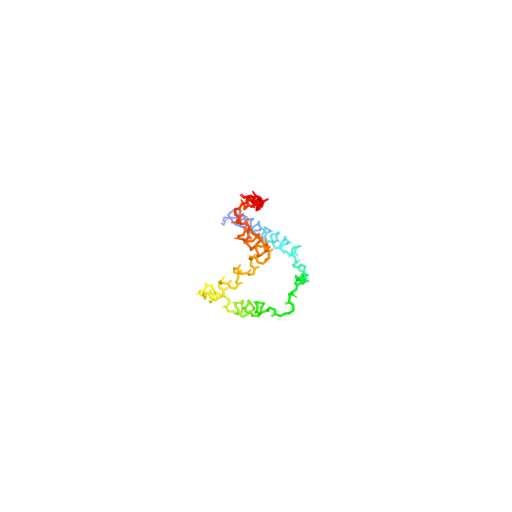 . LEU A 1 80 ? -20.574 8.804 2.708 1.00 87.06 80 LEU A O 1
ATOM 617 N N .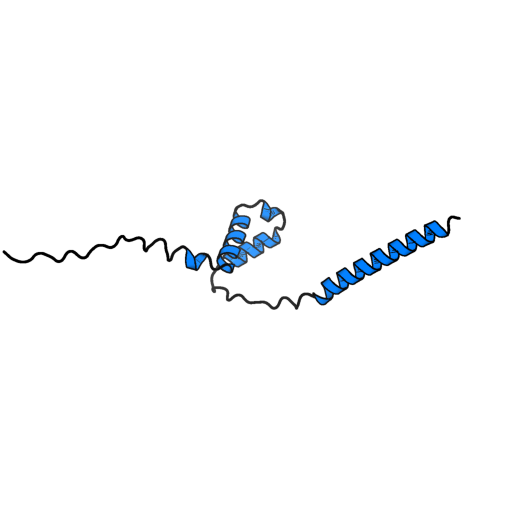 GLY A 1 81 ? -19.901 8.816 4.852 1.00 80.69 81 GLY A N 1
ATOM 618 C CA . GLY A 1 81 ? -21.035 9.592 5.371 1.00 80.69 81 GLY A CA 1
ATOM 619 C C . GLY A 1 81 ? -22.384 8.871 5.270 1.00 80.69 81 GLY A C 1
ATOM 620 O O . GLY A 1 81 ? -23.430 9.512 5.250 1.00 80.69 81 GLY A O 1
ATOM 621 N N . ILE A 1 82 ? -22.385 7.536 5.167 1.00 72.69 82 ILE A N 1
ATOM 622 C CA . ILE A 1 82 ? -23.614 6.742 4.977 1.00 72.69 82 ILE A CA 1
ATOM 623 C C . ILE A 1 82 ? -24.436 6.657 6.277 1.00 72.69 82 ILE A C 1
ATOM 625 O O . ILE A 1 82 ? -25.651 6.485 6.225 1.00 72.69 82 ILE A O 1
ATOM 629 N N . GLU A 1 83 ? -23.809 6.836 7.443 1.00 62.16 83 GLU A N 1
ATOM 630 C CA . GLU A 1 83 ? -24.506 6.823 8.740 1.00 62.16 83 GLU A CA 1
ATOM 631 C C . GLU A 1 83 ? -25.481 8.006 8.914 1.00 62.16 83 GLU A C 1
ATOM 633 O O . GLU A 1 83 ? -26.502 7.851 9.582 1.00 62.16 83 GLU A O 1
ATOM 638 N N . ASP A 1 84 ? -25.234 9.142 8.250 1.00 55.72 84 ASP A N 1
ATOM 639 C CA . ASP A 1 84 ? -26.078 10.341 8.359 1.00 55.72 84 ASP A CA 1
ATOM 640 C C . ASP A 1 84 ? -27.326 10.289 7.450 1.00 55.72 84 ASP A C 1
ATOM 642 O O . ASP A 1 84 ? -28.317 10.981 7.691 1.00 55.72 84 ASP A O 1
ATOM 646 N N . GLY A 1 85 ? -27.302 9.464 6.394 1.00 49.91 85 GLY A N 1
ATOM 647 C CA . GLY A 1 85 ? -28.315 9.476 5.329 1.00 49.91 85 GLY A CA 1
ATOM 648 C C . GLY A 1 85 ? -29.470 8.482 5.488 1.00 49.91 85 GLY A C 1
ATOM 649 O O . GLY A 1 85 ? -30.571 8.744 4.999 1.00 49.91 85 GLY A O 1
ATOM 650 N N . GLU A 1 86 ? -29.263 7.356 6.177 1.00 48.47 86 GLU A N 1
ATOM 651 C CA . GLU A 1 86 ? -30.245 6.255 6.185 1.00 48.47 86 GLU A CA 1
ATOM 652 C C . GLU A 1 86 ? -31.202 6.286 7.396 1.00 48.47 86 GLU A C 1
ATOM 654 O O . GLU A 1 86 ? -32.314 5.764 7.322 1.00 48.47 86 GLU A O 1
ATOM 659 N N . GLN A 1 87 ? -30.850 6.970 8.496 1.00 46.66 87 GLN A N 1
ATOM 660 C CA . GLN A 1 87 ? -31.784 7.184 9.619 1.00 46.66 87 GLN A CA 1
ATOM 661 C C . GLN A 1 87 ? -32.702 8.401 9.435 1.00 46.66 87 GLN A C 1
ATOM 663 O O . GLN A 1 87 ? -33.751 8.475 10.073 1.00 46.66 87 GLN A O 1
ATOM 668 N N . SER A 1 88 ? -32.360 9.336 8.543 1.00 48.84 88 SER A N 1
ATOM 669 C CA . SER A 1 88 ? -33.173 10.541 8.318 1.00 48.84 88 SER A CA 1
ATOM 670 C C . SER A 1 88 ? -34.368 10.308 7.382 1.00 48.84 88 SER A C 1
ATOM 672 O O . SER A 1 88 ? -35.314 11.089 7.389 1.00 48.84 88 SER A O 1
ATOM 674 N N . THR A 1 89 ? -34.394 9.214 6.612 1.00 50.34 89 THR A N 1
ATOM 675 C CA . THR A 1 89 ? -35.449 8.987 5.603 1.00 50.34 89 THR A CA 1
ATOM 676 C C . THR A 1 89 ? -36.359 7.783 5.864 1.00 50.34 89 THR A C 1
ATOM 678 O O . THR A 1 89 ? -37.394 7.670 5.213 1.00 50.34 89 THR A O 1
ATOM 681 N N . ALA A 1 90 ? -36.081 6.945 6.871 1.00 54.31 90 ALA A N 1
ATOM 682 C CA . ALA A 1 90 ? -36.970 5.835 7.250 1.00 54.31 90 ALA A CA 1
ATOM 683 C C . ALA A 1 90 ? -37.992 6.169 8.366 1.00 54.31 90 ALA A C 1
ATOM 685 O O . ALA A 1 90 ? -38.918 5.393 8.581 1.00 54.31 90 ALA A O 1
ATOM 686 N N . THR A 1 91 ? -37.890 7.340 9.016 1.00 49.19 91 THR A N 1
ATOM 687 C CA . THR A 1 91 ? -38.882 7.869 9.990 1.00 49.19 91 THR A CA 1
ATOM 688 C C . THR A 1 91 ? -39.563 9.146 9.471 1.00 49.19 91 THR A C 1
ATOM 690 O O . THR A 1 91 ? -39.961 10.029 10.220 1.00 49.19 91 THR A O 1
ATOM 693 N N . GLN A 1 92 ? -39.726 9.279 8.155 1.00 49.97 92 GLN A N 1
ATOM 694 C CA . GLN A 1 92 ? -40.693 10.231 7.599 1.00 49.97 92 GLN A CA 1
ATOM 695 C C . GLN A 1 92 ? -41.370 9.655 6.355 1.00 49.97 92 GLN A C 1
ATOM 697 O O . GLN A 1 92 ? -41.489 10.288 5.316 1.00 49.97 92 GLN A O 1
ATOM 702 N N . ALA A 1 93 ? -41.841 8.419 6.488 1.00 53.84 93 ALA A N 1
ATOM 703 C CA . ALA A 1 93 ? -42.979 7.930 5.726 1.00 53.84 93 ALA A CA 1
ATOM 704 C C . ALA A 1 93 ? -44.180 7.814 6.678 1.00 53.84 93 ALA A C 1
ATOM 706 O O . ALA A 1 93 ? -44.793 6.758 6.795 1.00 53.84 93 ALA A O 1
ATOM 707 N N . GLU A 1 94 ? -44.493 8.898 7.399 1.00 47.06 94 GLU A N 1
ATOM 708 C CA . GLU A 1 94 ? -45.843 9.060 7.932 1.00 47.06 94 GLU A CA 1
ATOM 709 C C . GLU A 1 94 ? -46.708 9.570 6.767 1.00 47.06 94 GLU A C 1
ATOM 711 O O . GLU A 1 94 ? -46.388 10.611 6.181 1.00 47.06 94 GLU A O 1
ATOM 716 N N . PRO A 1 95 ? -47.736 8.815 6.339 1.00 55.44 95 PRO A N 1
ATOM 717 C CA . PRO A 1 95 ? -48.639 9.258 5.286 1.00 55.44 95 PRO A CA 1
ATOM 718 C C . PRO A 1 95 ? -49.296 10.576 5.720 1.00 55.44 95 PRO A C 1
ATOM 720 O O . PRO A 1 95 ? -49.517 10.775 6.914 1.00 55.44 95 PRO A O 1
ATOM 723 N N . PRO A 1 96 ? -49.622 11.490 4.791 1.00 50.91 96 PRO A N 1
ATOM 724 C CA . PRO A 1 96 ? -50.216 12.766 5.152 1.00 50.91 96 PRO A CA 1
ATOM 725 C C . PRO A 1 96 ? -51.562 12.508 5.834 1.00 50.91 96 PRO A C 1
ATOM 727 O O . PRO A 1 96 ? -52.564 12.220 5.178 1.00 50.91 96 PRO A O 1
ATOM 730 N N . HIS A 1 97 ? -51.587 12.607 7.163 1.00 54.69 97 HIS A N 1
ATOM 731 C CA . HIS A 1 97 ? -52.817 12.738 7.920 1.00 54.69 97 HIS A CA 1
ATOM 732 C C . HIS A 1 97 ? -53.424 14.084 7.527 1.00 54.69 97 HIS A C 1
ATOM 734 O O . HIS A 1 97 ? -53.073 15.136 8.059 1.00 54.69 97 HIS A O 1
ATOM 740 N N . LEU A 1 98 ? -54.311 14.040 6.530 1.00 49.91 98 LEU A N 1
ATOM 741 C CA . LEU A 1 98 ? -55.242 15.115 6.227 1.00 49.91 98 LEU A CA 1
ATOM 742 C C . LEU A 1 98 ? -55.947 15.479 7.533 1.00 49.91 98 LEU A C 1
ATOM 744 O O . LEU A 1 98 ? -56.670 14.676 8.121 1.00 49.91 98 LEU A O 1
ATOM 748 N N . HIS A 1 99 ? -55.660 16.685 8.005 1.00 54.28 99 HIS A N 1
ATOM 749 C CA . HIS A 1 99 ? -56.248 17.287 9.185 1.00 54.28 99 HIS A CA 1
ATOM 750 C C . HIS A 1 99 ? -57.762 17.417 8.956 1.00 54.28 99 HIS A C 1
ATOM 752 O O . HIS A 1 99 ? -58.215 18.334 8.275 1.00 54.28 99 HIS A O 1
ATOM 758 N N . GLN A 1 100 ? -58.545 16.464 9.464 1.00 65.00 100 GLN A N 1
ATOM 759 C CA . GLN A 1 100 ? -60.000 16.572 9.511 1.00 65.00 100 GLN A CA 1
ATOM 760 C C . GLN A 1 100 ? -60.352 17.492 10.696 1.00 65.00 100 GLN A C 1
ATOM 762 O O . GLN A 1 100 ? -60.059 17.126 11.837 1.00 65.00 100 GLN A O 1
ATOM 767 N N . PRO A 1 101 ? -60.945 18.679 10.474 1.00 65.88 101 PRO A N 1
ATOM 768 C CA . PRO A 1 101 ? -61.368 19.542 11.572 1.00 65.88 101 PRO A CA 1
ATOM 769 C C . PRO A 1 101 ? -62.533 18.891 12.337 1.00 65.88 101 PRO A C 1
ATOM 771 O O . PRO A 1 101 ? -63.365 18.217 11.715 1.00 65.88 101 PRO A O 1
ATOM 774 N N . PRO A 1 102 ? -62.634 19.077 13.667 1.00 52.00 102 PRO A N 1
ATOM 775 C CA . PRO A 1 102 ? -63.786 18.594 14.409 1.00 52.00 102 PRO A CA 1
ATOM 776 C C . PRO A 1 102 ? -65.030 19.347 13.930 1.00 52.00 102 PRO A C 1
ATOM 778 O O . PRO A 1 102 ? -65.104 20.572 14.020 1.00 52.00 102 PRO A O 1
ATOM 781 N N . ALA A 1 103 ? -66.013 18.604 13.422 1.00 51.66 103 ALA A N 1
ATOM 782 C CA . ALA A 1 103 ? -67.372 19.099 13.294 1.00 51.66 103 ALA A CA 1
ATOM 783 C C . ALA A 1 103 ? -67.899 19.369 14.712 1.00 51.66 103 ALA A C 1
ATOM 785 O O . ALA A 1 103 ? -68.231 18.450 15.460 1.00 51.66 103 ALA A O 1
ATOM 786 N N . GLN A 1 104 ? -67.900 20.637 15.096 1.00 51.97 104 GLN A N 1
ATOM 787 C CA . GLN A 1 104 ? -68.663 21.165 16.215 1.00 51.97 104 GLN A CA 1
ATOM 788 C C . GLN A 1 104 ? -69.734 22.055 15.590 1.00 51.97 104 GLN A C 1
ATOM 790 O O . GLN A 1 104 ? -69.404 23.152 15.155 1.00 51.97 104 GLN A O 1
ATOM 795 N N . ASP A 1 105 ? -70.951 21.530 15.432 1.00 44.25 105 ASP A N 1
ATOM 796 C CA . ASP A 1 105 ? -72.193 22.175 15.885 1.00 44.25 105 ASP A CA 1
ATOM 797 C C . ASP A 1 105 ? -73.439 21.356 15.480 1.00 44.25 105 ASP A C 1
ATOM 799 O O . ASP A 1 105 ? -73.541 20.925 14.329 1.00 44.25 105 ASP A O 1
ATOM 803 N N . GLN A 1 106 ? -74.381 21.258 16.435 1.00 45.66 106 GLN A N 1
ATOM 804 C CA . GLN A 1 106 ? -75.797 20.822 16.361 1.00 45.66 106 GLN A CA 1
ATOM 805 C C . GLN A 1 106 ? -76.122 19.320 16.459 1.00 45.66 106 GLN A C 1
ATOM 807 O O . GLN A 1 106 ? -76.034 18.591 15.446 1.00 45.66 106 GLN A O 1
#